Protein AF-A0A976CRV6-F1 (afdb_monomer)

pLDDT: mean 96.44, std 7.01, range [47.97, 98.88]

Foldseek 3Di:
DPPDAFEEEEEEFLQFQVVRVVVQVVSVVVVHHYDYPDDNHNPGDDQLVRLVVRLVCCLVVVGQAYEYEHQQLPSSQVNSVVRPNAAEDEDDDPVRVVCCCVPVVHRYYGYHD

Secondary structure (DSSP, 8-state):
----PPEEEEEE-TTSHHHHHHHHHHHHHTT-EEEE----S-S---HHHHHHHHHHHHHTTSSSEEEEEESSSHHHHHHHTTSTT--EEE--SHHHHHHHHHHH---EEEEE-

Radius of gyration: 12.92 Å; Cα contacts (8 Å, |Δi|>4): 249; chains: 1; bounding box: 29×25×42 Å

Solvent-accessible surface area (backbone atoms only — not comparable to full-atom values): 5747 Å² total; per-residue (Å²): 128,84,81,79,70,53,32,34,29,33,20,15,19,37,58,4,37,70,61,38,54,53,48,54,53,52,43,47,75,72,62,36,48,74,48,75,72,26,49,92,55,72,62,91,60,64,45,56,67,28,22,45,58,35,29,52,38,39,41,72,61,78,23,71,29,28,40,34,20,19,56,68,6,54,67,37,20,64,42,21,47,72,36,74,84,42,35,40,43,65,45,89,48,72,67,49,51,50,49,40,42,74,77,62,63,42,42,25,46,13,32,48,96

Mean predicted aligned error: 2.79 Å

Structure (mmCIF, N/CA/C/O backbone):
data_AF-A0A976CRV6-F1
#
_entry.id   AF-A0A976CRV6-F1
#
loop_
_atom_site.group_PDB
_atom_site.id
_atom_site.type_symbol
_atom_site.label_atom_id
_atom_site.label_alt_id
_atom_site.label_comp_id
_atom_site.label_asym_id
_atom_site.label_entity_id
_atom_site.label_seq_id
_atom_site.pdbx_PDB_ins_code
_atom_site.Cartn_x
_atom_site.Cartn_y
_atom_site.Cartn_z
_atom_site.occupancy
_atom_site.B_iso_or_equiv
_atom_site.auth_seq_id
_atom_site.auth_comp_id
_atom_site.auth_asym_id
_atom_site.auth_atom_id
_atom_site.pdbx_PDB_model_num
ATOM 1 N N . MET A 1 1 ? -9.164 -8.185 27.544 1.00 47.97 1 MET A N 1
ATOM 2 C CA . MET A 1 1 ? -9.657 -8.347 26.161 1.00 47.97 1 MET A CA 1
ATOM 3 C C . MET A 1 1 ? -8.429 -8.630 25.321 1.00 47.97 1 MET A C 1
ATOM 5 O O . MET A 1 1 ? -7.484 -7.868 25.458 1.00 47.97 1 MET A O 1
ATOM 9 N N . SER A 1 2 ? -8.370 -9.742 24.585 1.00 55.91 2 SER A N 1
ATOM 10 C CA . SER A 1 2 ? -7.256 -9.968 23.650 1.00 55.91 2 SER A CA 1
ATOM 11 C C . SER A 1 2 ? -7.270 -8.824 22.642 1.00 55.91 2 SER A C 1
ATOM 13 O O . SER A 1 2 ? -8.321 -8.584 22.047 1.00 55.91 2 SER A O 1
ATOM 15 N N . GLU A 1 3 ? -6.168 -8.092 22.485 1.00 70.06 3 GLU A N 1
ATOM 16 C CA . GLU A 1 3 ? -6.058 -7.147 21.375 1.00 70.06 3 GLU A CA 1
ATOM 17 C C . GLU A 1 3 ? -6.228 -7.932 20.071 1.00 70.06 3 GLU A C 1
ATOM 19 O O . GLU A 1 3 ? -5.670 -9.021 19.908 1.00 70.06 3 GLU A O 1
ATOM 24 N N . LYS A 1 4 ? -7.085 -7.432 19.179 1.00 78.31 4 LYS A N 1
ATOM 25 C CA . LYS A 1 4 ? -7.276 -8.025 17.857 1.00 78.31 4 LYS A CA 1
ATOM 26 C C . LYS A 1 4 ? -6.015 -7.715 17.051 1.00 78.31 4 LYS A C 1
ATOM 28 O O . LYS A 1 4 ? -5.753 -6.549 16.770 1.00 78.31 4 LYS A O 1
ATOM 33 N N . THR A 1 5 ? -5.247 -8.736 16.682 1.00 90.81 5 THR A N 1
ATOM 34 C CA . THR A 1 5 ? -4.134 -8.578 15.739 1.00 90.81 5 THR A CA 1
ATOM 35 C C . THR A 1 5 ? -4.676 -8.059 14.409 1.00 90.81 5 THR A C 1
ATOM 37 O O . THR A 1 5 ? -5.589 -8.658 13.839 1.00 90.81 5 THR A O 1
ATOM 40 N N . LEU A 1 6 ? -4.147 -6.931 13.928 1.00 96.69 6 LEU A N 1
ATOM 41 C CA . LEU A 1 6 ? -4.542 -6.381 12.632 1.00 96.69 6 LEU A CA 1
ATOM 42 C C . LEU A 1 6 ? -3.948 -7.219 11.497 1.00 96.69 6 LEU A C 1
ATOM 44 O O . LEU A 1 6 ? -2.777 -7.609 11.547 1.00 96.69 6 LEU A O 1
ATOM 48 N N . ARG A 1 7 ? -4.762 -7.446 10.466 1.00 98.38 7 ARG A N 1
ATOM 49 C CA . ARG A 1 7 ? -4.403 -8.150 9.234 1.00 98.38 7 ARG A CA 1
ATOM 50 C C . ARG A 1 7 ? -4.091 -7.127 8.154 1.00 98.38 7 ARG A C 1
ATOM 52 O O . ARG A 1 7 ? -4.917 -6.255 7.874 1.00 98.38 7 ARG A O 1
ATOM 59 N N . VAL A 1 8 ? -2.921 -7.236 7.540 1.00 98.75 8 VAL A N 1
ATOM 60 C CA . VAL A 1 8 ? -2.438 -6.293 6.531 1.00 98.75 8 VAL A CA 1
ATOM 61 C C . VAL A 1 8 ? -2.075 -7.037 5.253 1.00 98.75 8 VAL A C 1
ATOM 63 O O . VAL A 1 8 ? -1.244 -7.946 5.260 1.00 98.75 8 VAL A O 1
ATOM 66 N N . ALA A 1 9 ? -2.686 -6.636 4.143 1.00 98.81 9 ALA A N 1
ATOM 67 C CA . ALA A 1 9 ? -2.287 -7.079 2.814 1.00 98.81 9 ALA A CA 1
ATOM 68 C C . ALA A 1 9 ? -1.215 -6.143 2.25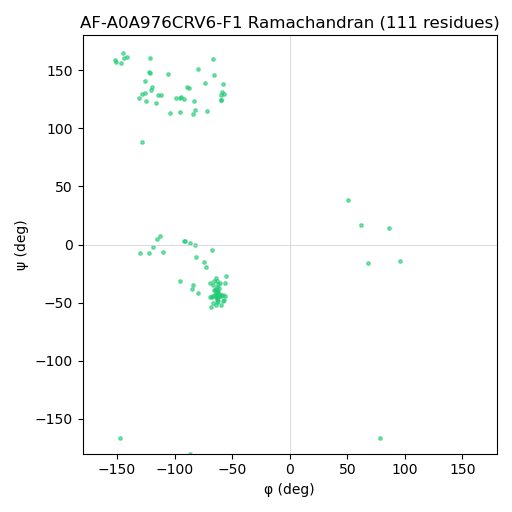1 1.00 98.81 9 ALA A C 1
ATOM 70 O O . ALA A 1 9 ? -1.349 -4.924 2.329 1.00 98.81 9 ALA A O 1
ATOM 71 N N . VAL A 1 10 ? -0.164 -6.695 1.653 1.00 98.81 10 VAL A N 1
ATOM 72 C CA . VAL A 1 10 ? 0.914 -5.914 1.041 1.00 98.81 10 VAL A CA 1
ATOM 73 C C . VAL A 1 10 ? 1.105 -6.352 -0.406 1.00 98.81 10 VAL A C 1
ATOM 75 O O . VAL A 1 10 ? 1.003 -7.539 -0.713 1.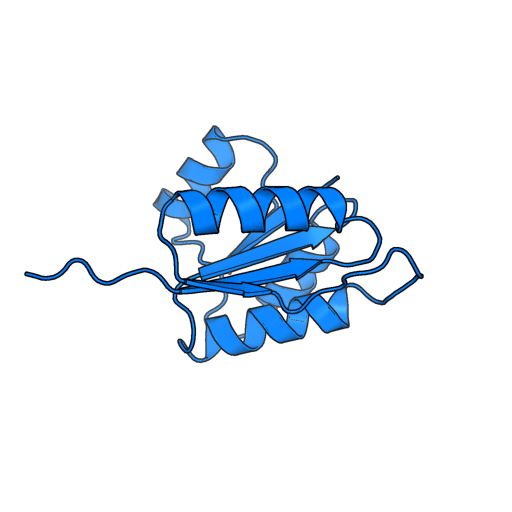00 98.81 10 VAL A O 1
ATOM 78 N N . GLY A 1 11 ? 1.366 -5.405 -1.305 1.00 98.50 11 GLY A N 1
ATOM 79 C CA . GLY A 1 11 ? 1.688 -5.704 -2.696 1.00 98.50 11 GLY A CA 1
ATOM 80 C C . GLY A 1 11 ? 2.568 -4.644 -3.347 1.00 98.50 11 GLY A C 1
ATOM 81 O O . GLY A 1 11 ? 2.631 -3.503 -2.897 1.00 98.50 11 GLY A O 1
ATOM 82 N N . ALA A 1 12 ? 3.251 -5.016 -4.422 1.00 98.38 12 ALA A N 1
ATOM 83 C CA . ALA A 1 12 ? 4.094 -4.130 -5.200 1.00 98.38 12 ALA A CA 1
ATOM 84 C C . ALA A 1 12 ? 4.181 -4.528 -6.671 1.00 98.38 12 ALA A C 1
ATOM 86 O O . ALA A 1 12 ? 3.998 -5.691 -7.025 1.00 98.38 12 ALA A O 1
ATOM 87 N N . ASP A 1 13 ? 4.522 -3.564 -7.522 1.00 97.44 13 ASP A N 1
ATOM 88 C CA . ASP A 1 13 ? 5.130 -3.882 -8.812 1.00 97.44 13 ASP A CA 1
ATOM 89 C C . ASP A 1 13 ? 6.654 -4.017 -8.679 1.00 97.44 13 ASP A C 1
ATOM 91 O O . ASP A 1 13 ? 7.231 -3.857 -7.601 1.00 97.44 13 ASP A O 1
ATOM 95 N N . HIS A 1 14 ? 7.310 -4.306 -9.798 1.00 96.88 14 HIS A N 1
ATOM 96 C CA . HIS A 1 14 ? 8.762 -4.445 -9.890 1.00 96.88 14 HIS A CA 1
ATOM 97 C C . HIS A 1 14 ? 9.545 -3.219 -9.396 1.00 96.88 14 HIS A C 1
ATOM 99 O O . HIS A 1 14 ? 10.670 -3.367 -8.924 1.00 96.88 14 HIS A O 1
ATOM 105 N N . GLY A 1 15 ? 8.957 -2.021 -9.471 1.00 96.25 15 GLY A N 1
ATOM 106 C CA . GLY A 1 15 ? 9.568 -0.786 -8.992 1.00 96.25 15 GLY A CA 1
ATOM 107 C C . GLY A 1 15 ? 9.434 -0.569 -7.485 1.00 96.25 15 GLY A C 1
ATOM 108 O O . GLY A 1 15 ? 10.074 0.335 -6.969 1.00 96.25 15 GLY A O 1
ATOM 109 N N . GLY A 1 16 ? 8.614 -1.357 -6.779 1.00 97.12 16 GLY A N 1
ATOM 110 C CA . GLY A 1 16 ? 8.338 -1.195 -5.347 1.00 97.12 16 GLY A CA 1
ATOM 111 C C . GLY A 1 16 ? 8.800 -2.347 -4.449 1.00 97.12 16 GLY A C 1
ATOM 112 O O . GLY A 1 16 ? 8.483 -2.325 -3.260 1.00 97.12 16 GLY A O 1
ATOM 113 N N . VAL A 1 17 ? 9.502 -3.353 -4.988 1.00 97.69 17 VAL A N 1
ATOM 114 C CA . VAL A 1 17 ? 9.862 -4.594 -4.267 1.00 97.69 17 VAL A CA 1
ATOM 115 C C . VAL A 1 17 ? 10.646 -4.314 -2.986 1.00 97.69 17 VAL A C 1
ATOM 117 O O . VAL A 1 17 ? 10.269 -4.811 -1.928 1.00 97.69 17 VAL A O 1
ATOM 120 N N . GLU A 1 18 ? 11.675 -3.467 -3.050 1.00 97.25 18 GLU A N 1
ATOM 121 C CA . GLU A 1 18 ? 12.541 -3.180 -1.897 1.00 97.25 18 GLU A CA 1
ATOM 122 C C . GLU A 1 18 ? 11.775 -2.506 -0.749 1.00 97.25 18 GLU A C 1
ATOM 124 O O . GLU A 1 18 ? 11.864 -2.936 0.403 1.00 97.25 18 GLU A O 1
ATOM 129 N N . ILE A 1 19 ? 10.950 -1.495 -1.057 1.00 97.44 19 ILE A N 1
ATOM 130 C CA . ILE A 1 19 ? 10.084 -0.852 -0.057 1.00 97.44 19 ILE A CA 1
ATOM 131 C C . ILE A 1 19 ? 9.095 -1.859 0.516 1.00 97.44 19 ILE A C 1
ATOM 133 O O . ILE A 1 19 ? 8.884 -1.901 1.726 1.00 97.44 19 ILE A O 1
ATOM 137 N N . LYS A 1 20 ? 8.472 -2.670 -0.339 1.00 98.12 20 LYS A N 1
ATOM 138 C CA . LYS A 1 20 ? 7.496 -3.677 0.076 1.00 98.12 20 LYS A CA 1
ATOM 139 C C . LYS A 1 20 ? 8.114 -4.682 1.050 1.00 98.12 20 LYS A C 1
ATOM 141 O O . LYS A 1 20 ? 7.515 -4.951 2.087 1.00 98.12 20 LYS A O 1
ATOM 146 N N . ASP A 1 21 ? 9.318 -5.177 0.780 1.00 98.25 21 ASP A N 1
ATOM 147 C CA . ASP A 1 21 ? 10.016 -6.110 1.672 1.00 98.25 21 ASP A CA 1
ATOM 148 C C . ASP A 1 21 ? 10.396 -5.454 3.015 1.00 98.25 21 ASP A C 1
ATOM 150 O O . ASP A 1 21 ? 10.232 -6.066 4.080 1.00 98.25 21 ASP A O 1
ATOM 154 N N . ALA A 1 22 ? 10.820 -4.183 2.996 1.00 98.31 22 ALA A N 1
ATOM 155 C CA . ALA A 1 22 ? 11.067 -3.406 4.212 1.00 98.31 22 ALA A CA 1
ATOM 156 C C . ALA A 1 22 ? 9.783 -3.217 5.045 1.00 98.31 22 ALA A C 1
ATOM 158 O O . ALA A 1 22 ? 9.790 -3.433 6.260 1.00 98.31 22 ALA A O 1
ATOM 159 N N . VAL A 1 23 ? 8.661 -2.894 4.394 1.00 98.12 23 VAL A N 1
ATOM 160 C CA . VAL A 1 23 ? 7.335 -2.768 5.022 1.00 98.12 23 VAL A CA 1
ATOM 161 C C . VAL A 1 23 ? 6.881 -4.095 5.629 1.00 98.12 23 VAL A C 1
ATOM 163 O O . VAL A 1 23 ? 6.476 -4.124 6.790 1.00 98.12 23 VAL A O 1
ATOM 166 N N . VAL A 1 24 ? 6.972 -5.203 4.887 1.00 98.56 24 VAL A N 1
ATOM 167 C CA . VAL A 1 24 ? 6.597 -6.540 5.380 1.00 98.56 24 VAL A CA 1
ATOM 168 C C . VAL A 1 24 ? 7.408 -6.898 6.625 1.00 98.56 24 VAL A C 1
ATOM 170 O O . VAL A 1 24 ? 6.846 -7.390 7.605 1.00 98.56 24 VAL A O 1
ATOM 173 N N . THR A 1 25 ? 8.712 -6.619 6.612 1.00 98.56 25 THR A N 1
ATOM 174 C CA . THR A 1 25 ? 9.602 -6.868 7.754 1.00 98.56 25 THR A CA 1
ATOM 175 C C . THR A 1 25 ? 9.200 -6.037 8.971 1.00 98.56 25 THR A C 1
ATOM 177 O O . THR A 1 25 ? 9.076 -6.582 10.072 1.00 98.56 25 THR A O 1
ATOM 180 N N . ALA A 1 26 ? 8.944 -4.740 8.783 1.00 98.25 26 ALA A N 1
ATOM 181 C CA . ALA A 1 26 ? 8.531 -3.840 9.856 1.00 98.25 26 ALA A CA 1
ATOM 182 C C . ALA A 1 26 ? 7.179 -4.252 10.463 1.00 98.25 26 ALA A C 1
ATOM 184 O O . ALA A 1 26 ? 7.058 -4.355 11.684 1.00 98.25 26 ALA A O 1
ATOM 185 N N . LEU A 1 27 ? 6.183 -4.560 9.626 1.00 97.88 27 LEU A N 1
ATOM 186 C CA . LEU A 1 27 ? 4.847 -4.956 10.076 1.00 97.88 27 LEU A CA 1
ATOM 187 C C . LEU A 1 27 ? 4.863 -6.280 10.849 1.00 97.88 27 LEU A C 1
ATOM 189 O O . LEU A 1 27 ? 4.263 -6.376 11.919 1.00 97.88 27 LEU A O 1
ATOM 193 N N . LYS A 1 28 ? 5.590 -7.288 10.352 1.00 97.75 28 LYS A N 1
ATOM 194 C CA . LYS A 1 28 ? 5.745 -8.568 11.060 1.00 97.75 28 LYS A CA 1
ATOM 195 C C . LYS A 1 28 ? 6.463 -8.390 12.397 1.00 97.75 28 LYS A C 1
ATOM 197 O O . LYS A 1 28 ? 6.046 -8.970 13.393 1.00 97.75 28 LYS A O 1
ATOM 202 N N . SER A 1 29 ? 7.503 -7.555 12.436 1.00 97.50 29 SER A N 1
ATOM 203 C CA . SER A 1 29 ? 8.236 -7.247 13.676 1.00 97.50 29 SER A CA 1
ATOM 204 C C . SER A 1 29 ? 7.367 -6.520 14.707 1.00 97.50 29 SER A C 1
ATOM 206 O O . SER A 1 29 ? 7.578 -6.680 15.905 1.00 97.50 29 SER A O 1
ATOM 208 N N . ALA A 1 30 ? 6.368 -5.761 14.251 1.00 96.31 30 ALA A N 1
ATOM 209 C CA . ALA A 1 30 ? 5.372 -5.104 15.094 1.00 96.31 30 ALA A CA 1
ATOM 210 C C . ALA A 1 30 ? 4.212 -6.028 15.529 1.00 96.31 30 ALA A C 1
ATOM 212 O O . ALA A 1 30 ? 3.328 -5.584 16.258 1.00 96.31 30 ALA A O 1
ATOM 213 N N . GLY A 1 31 ? 4.206 -7.302 15.116 1.00 96.56 31 GLY A N 1
ATOM 214 C CA . GLY A 1 31 ? 3.211 -8.293 15.537 1.00 96.56 31 GLY A CA 1
ATOM 215 C C . GLY A 1 31 ? 1.927 -8.330 14.703 1.00 96.56 31 GLY A C 1
ATOM 216 O O . GLY A 1 31 ? 0.956 -8.947 15.136 1.00 96.56 31 GLY A O 1
ATOM 217 N N . TYR A 1 32 ? 1.903 -7.699 13.525 1.00 97.56 32 TYR A N 1
ATOM 218 C CA . TYR A 1 32 ? 0.761 -7.765 12.608 1.00 97.56 32 TYR A CA 1
ATOM 219 C C . TYR A 1 32 ? 0.745 -9.061 11.789 1.00 97.56 32 TYR A C 1
ATOM 221 O O . TYR A 1 32 ? 1.791 -9.623 11.455 1.00 97.56 32 TYR A O 1
ATOM 229 N N . GLU A 1 33 ? -0.451 -9.506 11.404 1.00 98.06 33 GLU A N 1
ATOM 230 C CA . GLU A 1 33 ? -0.618 -10.605 10.455 1.00 98.06 33 GLU A CA 1
ATOM 231 C C . GLU A 1 33 ? -0.481 -10.054 9.033 1.00 98.06 33 GLU A C 1
ATOM 233 O O . GLU A 1 33 ? -1.278 -9.223 8.604 1.00 98.06 33 GLU A O 1
ATOM 238 N N . VAL A 1 34 ? 0.545 -10.485 8.297 1.00 98.50 34 VAL A N 1
ATOM 239 C CA . VAL A 1 34 ? 0.883 -9.904 6.989 1.00 98.50 34 VAL A CA 1
ATOM 240 C C . VAL A 1 34 ? 0.730 -10.929 5.876 1.00 98.50 34 VAL A C 1
ATOM 242 O O . VAL A 1 34 ? 1.426 -11.947 5.871 1.00 98.50 34 VAL A O 1
ATOM 245 N N . THR A 1 35 ? -0.113 -10.610 4.893 1.00 98.56 35 THR A N 1
ATOM 246 C CA . THR A 1 35 ? -0.226 -11.348 3.628 1.00 98.56 35 THR A CA 1
ATOM 247 C C . THR A 1 35 ? 0.463 -10.561 2.516 1.00 98.56 35 THR A C 1
ATOM 249 O O . THR A 1 35 ? 0.011 -9.479 2.151 1.00 98.56 35 THR A O 1
ATOM 252 N N . ASP A 1 36 ? 1.557 -11.095 1.975 1.00 98.44 36 ASP A N 1
ATOM 253 C CA . ASP A 1 36 ? 2.299 -10.494 0.859 1.00 98.44 36 ASP A CA 1
ATOM 254 C C . ASP A 1 36 ? 1.837 -11.111 -0.472 1.00 98.44 36 ASP A C 1
ATOM 256 O O . ASP A 1 36 ? 2.044 -12.298 -0.718 1.00 98.44 36 ASP A O 1
ATOM 260 N N . PHE A 1 37 ? 1.199 -10.307 -1.325 1.00 98.12 37 PHE A N 1
ATOM 261 C CA . PHE A 1 37 ? 0.716 -10.707 -2.652 1.00 98.12 37 PHE A CA 1
ATOM 262 C C . PHE A 1 37 ? 1.775 -10.580 -3.757 1.00 98.12 37 PHE A C 1
ATOM 264 O O . PHE A 1 37 ? 1.481 -10.864 -4.927 1.00 98.12 37 PHE A O 1
ATOM 271 N N . GLY A 1 38 ? 2.988 -10.161 -3.398 1.00 94.12 38 GLY A N 1
ATOM 272 C CA . GLY A 1 38 ? 4.091 -9.894 -4.303 1.00 94.12 38 GLY A CA 1
ATOM 273 C C . GLY A 1 38 ? 3.949 -8.545 -5.019 1.00 94.12 38 GLY A C 1
ATOM 274 O O . GLY A 1 38 ? 3.110 -7.733 -4.655 1.00 94.12 38 GLY A O 1
ATOM 275 N N . THR A 1 39 ? 4.719 -8.273 -6.069 1.00 95.44 39 THR A N 1
ATOM 276 C CA . THR A 1 39 ? 5.696 -9.189 -6.670 1.00 95.44 39 THR A CA 1
ATOM 277 C C . THR A 1 39 ? 6.870 -9.488 -5.727 1.00 95.44 39 THR A C 1
ATOM 279 O O . THR A 1 39 ? 7.109 -8.784 -4.743 1.00 95.44 39 THR A O 1
ATOM 282 N N . HIS A 1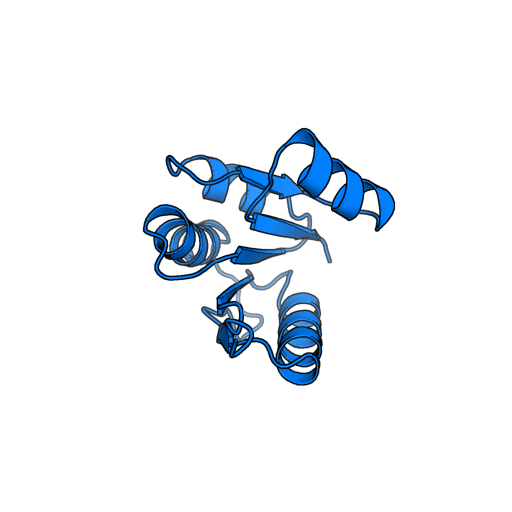 40 ? 7.567 -10.588 -5.995 1.00 93.38 40 HIS A N 1
ATOM 283 C CA . HIS A 1 40 ? 8.760 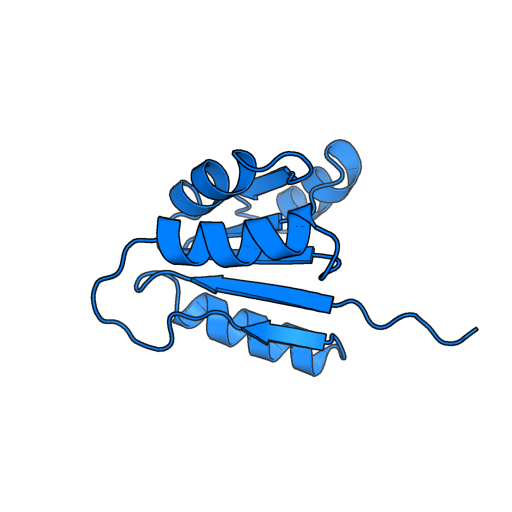-11.020 -5.252 1.00 93.38 40 HIS A CA 1
ATOM 284 C C . HIS A 1 40 ? 10.025 -10.939 -6.108 1.00 93.38 40 HIS A C 1
ATOM 286 O O . HIS A 1 40 ? 11.070 -11.450 -5.720 1.00 93.38 40 HIS A O 1
ATOM 292 N N . ALA A 1 41 ? 9.906 -10.367 -7.302 1.00 89.12 41 ALA A N 1
ATOM 293 C CA . ALA A 1 41 ? 10.955 -10.379 -8.295 1.00 89.12 41 ALA A CA 1
ATOM 294 C C . ALA A 1 41 ? 10.925 -9.078 -9.113 1.00 89.12 41 ALA A C 1
ATOM 296 O O . ALA A 1 41 ? 9.908 -8.379 -9.151 1.00 89.12 41 ALA A O 1
ATOM 297 N N . HIS A 1 42 ? 12.066 -8.723 -9.702 1.00 90.19 42 HIS A N 1
ATOM 298 C CA . HIS A 1 42 ? 12.289 -7.420 -10.339 1.00 90.19 42 HIS A CA 1
ATOM 299 C C . HIS A 1 42 ? 11.949 -7.405 -11.836 1.00 90.19 42 HIS A C 1
ATOM 301 O O . HIS A 1 42 ? 12.152 -6.394 -12.510 1.00 90.19 42 HIS A O 1
ATOM 307 N N . GLU A 1 43 ? 11.444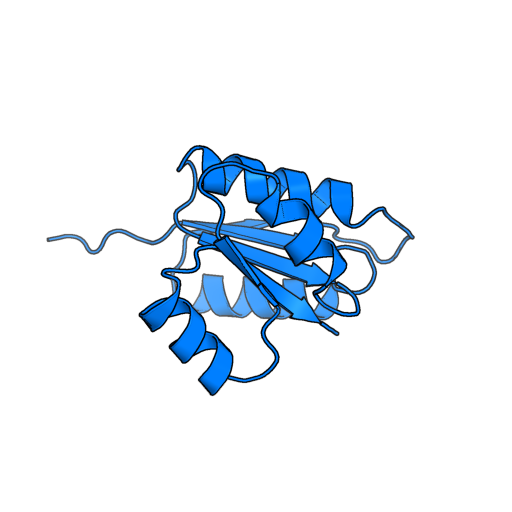 -8.509 -12.384 1.00 93.94 43 GLU A N 1
ATOM 308 C CA . GLU A 1 43 ? 10.971 -8.553 -13.759 1.00 93.94 43 GLU A CA 1
ATOM 309 C C . GLU A 1 43 ? 9.754 -7.650 -13.935 1.00 93.94 43 GLU A C 1
ATOM 311 O O . GLU A 1 43 ? 8.912 -7.511 -13.049 1.00 93.94 43 GLU A O 1
ATOM 316 N N . SER A 1 44 ? 9.649 -7.044 -15.117 1.00 96.19 44 SER A N 1
ATOM 317 C CA . SER A 1 44 ? 8.554 -6.135 -15.430 1.00 96.19 44 SER A CA 1
ATOM 318 C C . SER A 1 44 ? 7.192 -6.813 -15.255 1.00 96.19 44 SER A C 1
ATOM 320 O O . SER A 1 44 ? 6.934 -7.892 -15.790 1.00 96.19 44 SER A O 1
ATOM 322 N N . VAL A 1 45 ? 6.314 -6.139 -14.516 1.00 96.50 45 VAL A N 1
ATOM 323 C CA . VAL A 1 45 ? 4.936 -6.554 -14.226 1.00 96.50 45 VAL A CA 1
ATOM 324 C C . VAL A 1 45 ? 4.008 -5.343 -14.238 1.00 96.50 45 VAL A C 1
ATOM 326 O O . VAL A 1 45 ? 4.457 -4.208 -14.060 1.00 96.50 45 VAL A O 1
ATOM 329 N N . ASN A 1 46 ? 2.702 -5.579 -14.379 1.00 96.56 46 ASN A N 1
ATOM 330 C CA . ASN A 1 46 ? 1.699 -4.523 -14.286 1.00 96.56 46 ASN A CA 1
ATOM 331 C C . ASN A 1 46 ? 1.328 -4.243 -12.825 1.00 96.56 46 ASN A C 1
ATOM 333 O O . ASN A 1 46 ? 0.820 -5.117 -12.124 1.00 96.56 46 ASN A O 1
ATOM 337 N N . TYR A 1 47 ? 1.485 -2.992 -12.385 1.00 96.75 47 TYR A N 1
ATOM 338 C CA . TYR A 1 47 ? 1.088 -2.564 -11.037 1.00 96.75 47 TYR A CA 1
ATOM 339 C C . TYR A 1 47 ? -0.383 -2.846 -10.723 1.00 96.75 47 TYR A C 1
ATOM 341 O O . TYR A 1 47 ? -0.720 -3.163 -9.583 1.00 96.75 47 TYR A O 1
ATOM 349 N N . ALA A 1 48 ? -1.255 -2.768 -11.733 1.00 97.88 48 ALA A N 1
ATOM 350 C CA . ALA A 1 48 ? -2.683 -2.976 -11.557 1.00 97.88 48 ALA A CA 1
ATOM 351 C C . ALA A 1 48 ? -2.999 -4.394 -11.058 1.00 97.88 48 ALA A C 1
ATOM 353 O O . ALA A 1 48 ? -3.901 -4.555 -10.242 1.00 97.88 48 ALA A O 1
ATOM 354 N N . ASP A 1 49 ? -2.231 -5.407 -11.470 1.00 97.94 49 ASP A N 1
ATOM 355 C CA . ASP A 1 49 ? -2.465 -6.798 -11.066 1.00 97.94 49 ASP A CA 1
ATOM 356 C C . ASP A 1 49 ? -2.283 -6.980 -9.552 1.00 97.94 49 ASP A C 1
ATOM 358 O O . ASP A 1 49 ? -3.057 -7.687 -8.906 1.00 97.94 49 ASP A O 1
ATOM 362 N N . TYR A 1 50 ? -1.298 -6.299 -8.966 1.00 98.31 50 TYR A N 1
ATOM 363 C CA . TYR A 1 50 ? -1.014 -6.350 -7.529 1.00 98.31 50 TYR A CA 1
ATOM 364 C C . TYR A 1 50 ? -1.877 -5.370 -6.733 1.00 98.31 50 TYR A C 1
ATOM 366 O O . TYR A 1 50 ? -2.389 -5.729 -5.671 1.00 98.31 50 TYR A O 1
ATOM 374 N N . GLY A 1 51 ? -2.128 -4.178 -7.284 1.00 98.50 51 GLY A N 1
ATOM 375 C CA . GLY A 1 51 ? -3.081 -3.219 -6.729 1.00 98.50 51 GLY A CA 1
ATOM 376 C C . GLY A 1 51 ? -4.479 -3.819 -6.570 1.00 98.50 51 GLY A C 1
ATOM 377 O O . GLY A 1 51 ? -5.088 -3.679 -5.512 1.00 98.50 51 GLY A O 1
ATOM 378 N N . ASN A 1 52 ? -4.958 -4.556 -7.578 1.00 98.69 52 ASN A N 1
ATOM 379 C CA . ASN A 1 52 ? -6.257 -5.230 -7.549 1.00 98.69 52 ASN A CA 1
ATOM 380 C C . ASN A 1 52 ? -6.321 -6.324 -6.474 1.00 98.69 52 ASN A C 1
ATOM 382 O O . ASN A 1 52 ? -7.313 -6.398 -5.755 1.00 98.69 52 ASN A O 1
ATOM 386 N N . LYS A 1 53 ? -5.277 -7.153 -6.326 1.00 98.56 53 LYS A N 1
ATOM 387 C CA . LYS A 1 53 ? -5.243 -8.219 -5.304 1.00 98.56 53 LYS A CA 1
ATOM 388 C C . LYS A 1 53 ? -5.422 -7.661 -3.894 1.00 98.56 53 LYS A C 1
ATOM 390 O O . LYS A 1 53 ? -6.263 -8.159 -3.154 1.00 98.56 53 LYS A O 1
ATOM 395 N N . VAL A 1 54 ? -4.675 -6.609 -3.550 1.00 98.81 54 VAL A N 1
ATOM 396 C CA . VAL A 1 54 ? -4.781 -5.949 -2.238 1.00 98.81 54 VAL A CA 1
ATOM 397 C C . VAL A 1 54 ? -6.127 -5.242 -2.088 1.00 98.81 54 VAL A C 1
ATOM 399 O O . VAL A 1 54 ? -6.777 -5.375 -1.057 1.00 98.81 54 VAL A O 1
ATOM 402 N N . ALA A 1 55 ? -6.581 -4.519 -3.115 1.00 98.75 55 ALA A N 1
ATOM 403 C CA . ALA A 1 55 ? -7.835 -3.775 -3.047 1.00 98.75 55 ALA A CA 1
ATOM 404 C C . ALA A 1 55 ? -9.058 -4.683 -2.855 1.00 98.75 55 ALA A C 1
ATOM 406 O O . ALA A 1 55 ? -9.960 -4.313 -2.109 1.00 98.75 55 ALA A O 1
ATOM 407 N N . VAL A 1 56 ? -9.077 -5.871 -3.471 1.00 98.62 56 VAL A N 1
ATOM 408 C CA . VAL A 1 56 ? -10.153 -6.861 -3.293 1.00 98.62 56 VAL A CA 1
ATOM 409 C C . VAL A 1 56 ? -10.276 -7.278 -1.829 1.00 98.62 56 VAL A C 1
ATOM 411 O O . VAL A 1 56 ? -11.360 -7.151 -1.269 1.00 98.62 56 VAL A O 1
ATOM 414 N N . VAL A 1 57 ? -9.171 -7.696 -1.200 1.00 98.62 57 VAL A N 1
ATOM 415 C CA . VAL A 1 57 ? -9.201 -8.213 0.182 1.00 98.62 57 VAL A CA 1
ATOM 416 C C . VAL A 1 57 ? -9.418 -7.130 1.245 1.00 98.62 57 VAL A C 1
ATOM 418 O O . VAL A 1 57 ? -9.790 -7.421 2.379 1.00 98.62 57 VAL A O 1
ATOM 421 N N . VAL A 1 58 ? -9.155 -5.866 0.903 1.00 98.75 58 VAL A N 1
ATOM 422 C CA . VAL A 1 58 ? -9.518 -4.722 1.753 1.00 98.75 58 VAL A CA 1
ATOM 423 C C . VAL A 1 58 ? -10.999 -4.384 1.577 1.00 98.75 58 VAL A C 1
ATOM 425 O O . VAL A 1 58 ? -11.688 -4.115 2.556 1.00 98.75 58 VAL A O 1
ATOM 428 N N . ALA A 1 59 ? -11.507 -4.403 0.342 1.00 98.56 59 ALA A N 1
ATOM 429 C CA . ALA A 1 59 ? -12.906 -4.098 0.043 1.00 98.56 59 ALA A CA 1
ATOM 430 C C . ALA A 1 59 ? -13.886 -5.131 0.620 1.00 98.56 59 ALA A C 1
ATOM 432 O O . ALA A 1 59 ? -15.015 -4.773 0.949 1.00 98.56 59 ALA A O 1
ATOM 433 N N . ASP A 1 60 ? -13.472 -6.396 0.713 1.00 97.69 60 ASP A N 1
ATOM 434 C CA . ASP A 1 60 ? -14.270 -7.489 1.277 1.00 97.69 60 ASP A CA 1
ATOM 435 C C . ASP A 1 60 ? -14.062 -7.697 2.793 1.00 97.69 60 ASP A C 1
ATOM 437 O O . ASP A 1 60 ? -14.656 -8.606 3.370 1.00 97.69 60 ASP A O 1
ATOM 441 N N . GLU A 1 61 ? -13.245 -6.850 3.434 1.00 97.56 61 GLU A N 1
ATOM 442 C CA . GLU A 1 61 ? -12.922 -6.884 4.870 1.00 97.56 61 GLU A CA 1
ATOM 443 C C . GLU A 1 61 ? -12.208 -8.180 5.341 1.00 97.56 61 GLU A C 1
ATOM 445 O O . GLU A 1 61 ? -12.094 -8.459 6.548 1.00 97.56 61 GLU A O 1
ATOM 450 N N . THR A 1 62 ? -11.649 -8.962 4.403 1.00 98.06 62 THR A N 1
ATOM 451 C CA . THR A 1 62 ? -10.774 -10.114 4.691 1.00 98.06 62 THR A CA 1
ATOM 452 C C . THR A 1 62 ? -9.497 -9.678 5.402 1.00 98.06 62 THR A C 1
ATOM 454 O O . THR A 1 62 ? -8.982 -10.411 6.248 1.00 98.06 62 THR A O 1
ATOM 457 N N . VAL A 1 63 ? -9.007 -8.471 5.115 1.00 98.44 63 VAL A N 1
ATOM 458 C CA . VAL A 1 63 ? -7.951 -7.803 5.884 1.00 98.44 63 VAL A CA 1
ATOM 459 C C . VAL A 1 63 ? -8.437 -6.458 6.415 1.00 98.44 63 VAL A C 1
ATOM 461 O O . VAL A 1 63 ? -9.419 -5.904 5.929 1.00 98.44 63 VAL A O 1
ATOM 464 N N . ASP A 1 64 ? -7.758 -5.932 7.433 1.00 98.31 64 ASP A N 1
ATOM 465 C CA . ASP A 1 64 ? -8.116 -4.645 8.031 1.00 98.31 64 ASP A CA 1
ATOM 466 C C . ASP A 1 64 ? -7.497 -3.473 7.236 1.00 98.31 64 ASP A C 1
ATOM 468 O O . ASP A 1 64 ? -8.128 -2.426 7.094 1.00 98.31 64 ASP A O 1
ATOM 472 N N . PHE A 1 65 ? -6.290 -3.653 6.674 1.00 98.69 65 PHE A N 1
ATOM 473 C CA . PHE A 1 65 ? -5.565 -2.611 5.931 1.00 98.69 65 PHE A CA 1
ATOM 474 C C . PHE A 1 65 ? -4.767 -3.150 4.734 1.00 98.69 65 PHE A C 1
ATOM 476 O O . PHE A 1 65 ? -4.419 -4.330 4.676 1.00 98.69 65 PHE A O 1
ATOM 483 N N . GLY A 1 66 ? -4.429 -2.258 3.797 1.00 98.81 66 GLY A N 1
ATOM 484 C CA . GLY A 1 66 ? -3.540 -2.537 2.667 1.00 98.81 66 GLY A CA 1
ATOM 485 C C . GLY A 1 66 ? -2.317 -1.616 2.605 1.00 98.81 66 GLY A C 1
ATOM 486 O O . GLY A 1 66 ? -2.403 -0.438 2.949 1.00 98.81 66 GLY A O 1
ATOM 487 N N . VAL A 1 67 ? -1.191 -2.124 2.102 1.00 98.81 67 VAL A N 1
ATOM 488 C CA . VAL A 1 67 ? -0.028 -1.317 1.698 1.00 98.81 67 VAL A CA 1
ATOM 489 C C . VAL A 1 67 ? 0.385 -1.683 0.274 1.00 98.81 67 VAL A C 1
ATOM 491 O O . VAL A 1 67 ? 0.548 -2.855 -0.054 1.00 98.81 67 VAL A O 1
ATOM 494 N N . LEU A 1 68 ? 0.544 -0.683 -0.588 1.00 98.81 68 LEU A N 1
ATOM 495 C CA . LEU A 1 68 ? 0.905 -0.858 -1.99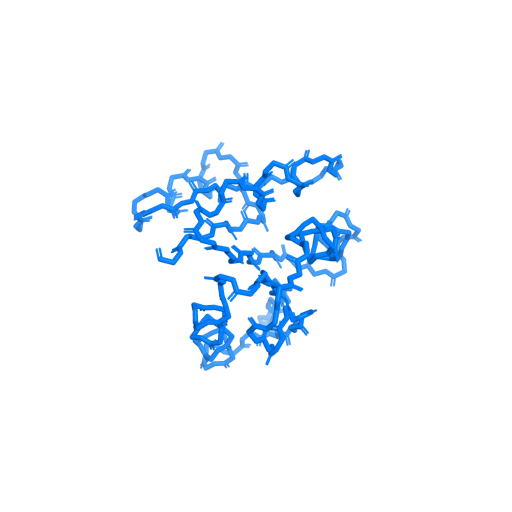0 1.00 98.81 68 LEU A CA 1
ATOM 496 C C . LEU A 1 68 ? 2.140 -0.038 -2.352 1.00 98.81 68 LEU A C 1
ATOM 498 O O . LEU A 1 68 ? 2.177 1.166 -2.117 1.00 98.81 68 LEU A O 1
ATOM 502 N N . CYS A 1 69 ? 3.122 -0.666 -2.988 1.00 98.50 69 CYS A N 1
ATOM 503 C CA . CYS A 1 69 ? 4.385 -0.021 -3.341 1.00 98.50 69 CYS A CA 1
ATOM 504 C C . CYS A 1 69 ? 4.613 -0.055 -4.856 1.00 98.50 69 CYS A C 1
ATOM 506 O O . CYS A 1 69 ? 4.476 -1.093 -5.497 1.00 98.50 69 CYS A O 1
ATOM 508 N N . CYS A 1 70 ? 4.989 1.067 -5.455 1.00 97.25 70 CYS A N 1
ATOM 509 C CA . CYS A 1 70 ? 5.525 1.089 -6.818 1.00 97.25 70 CYS A CA 1
ATOM 510 C C . CYS A 1 70 ? 6.559 2.202 -6.953 1.00 97.25 70 CYS A C 1
ATOM 512 O O . 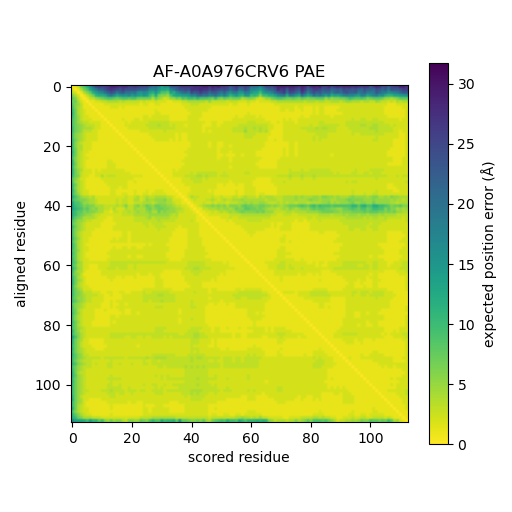CYS A 1 70 ? 6.964 2.781 -5.953 1.00 97.25 70 CYS A O 1
ATOM 514 N N . THR A 1 71 ? 6.958 2.571 -8.169 1.00 96.94 71 THR A N 1
ATOM 515 C CA . THR A 1 71 ? 7.897 3.688 -8.363 1.00 96.94 71 THR A CA 1
ATOM 516 C C . THR A 1 71 ? 7.371 5.026 -7.825 1.00 96.94 71 THR A C 1
ATOM 518 O O . THR A 1 71 ? 8.149 5.843 -7.365 1.00 96.94 71 THR A O 1
ATOM 521 N N . SER A 1 72 ? 6.059 5.294 -7.864 1.00 97.69 72 SER A N 1
ATOM 522 C CA . SER A 1 72 ? 5.507 6.612 -7.473 1.00 97.69 72 SER A CA 1
ATOM 523 C C . SER A 1 72 ? 4.338 6.578 -6.486 1.00 97.69 72 SER A C 1
ATOM 525 O O . SER A 1 72 ? 3.835 7.637 -6.103 1.00 97.69 72 SER A O 1
ATOM 527 N N . GLY A 1 73 ? 3.813 5.392 -6.173 1.00 97.69 73 GLY A N 1
ATOM 528 C CA . GLY A 1 73 ? 2.554 5.187 -5.446 1.00 97.69 73 GLY A CA 1
ATOM 529 C C . GLY A 1 73 ? 1.277 5.598 -6.206 1.00 97.69 73 GLY A C 1
ATOM 530 O O . GLY A 1 73 ? 0.181 5.169 -5.847 1.00 97.69 73 GLY A O 1
ATOM 531 N N . VAL A 1 74 ? 1.375 6.385 -7.288 1.00 98.56 74 VAL A N 1
ATOM 532 C CA . VAL A 1 74 ? 0.212 6.973 -7.984 1.00 98.56 74 VAL A CA 1
ATOM 533 C C . VAL A 1 74 ? -0.648 5.906 -8.661 1.00 98.56 74 VAL A C 1
ATOM 535 O O . VAL A 1 74 ? -1.860 5.871 -8.460 1.00 98.56 74 VAL A O 1
ATOM 538 N N . GLY A 1 75 ? -0.033 5.019 -9.450 1.00 98.25 75 GLY A N 1
ATOM 539 C CA . GLY A 1 75 ? -0.759 3.962 -10.167 1.00 98.25 75 GLY A CA 1
ATOM 540 C C . GLY A 1 75 ? -1.477 2.998 -9.218 1.00 98.25 75 GLY A C 1
ATOM 541 O O . GLY A 1 75 ? -2.617 2.600 -9.470 1.00 98.25 75 GLY A O 1
ATOM 542 N N . MET A 1 76 ? -0.846 2.696 -8.083 1.00 98.56 76 MET A N 1
ATOM 543 C CA . MET A 1 76 ? -1.434 1.872 -7.029 1.00 98.56 76 MET A CA 1
ATOM 544 C C . MET A 1 76 ? -2.679 2.529 -6.432 1.00 98.56 76 MET A C 1
ATOM 546 O O . MET A 1 76 ? -3.739 1.904 -6.406 1.00 98.56 76 MET A O 1
ATOM 550 N N . ALA A 1 77 ? -2.595 3.810 -6.060 1.00 98.75 77 ALA A N 1
ATOM 551 C CA . ALA A 1 77 ? -3.735 4.549 -5.519 1.00 98.75 77 ALA A CA 1
ATOM 552 C C . ALA A 1 77 ? -4.888 4.668 -6.531 1.00 98.75 77 ALA A C 1
ATOM 554 O O . ALA A 1 77 ? -6.050 4.478 -6.169 1.00 98.75 77 ALA A O 1
ATOM 555 N N . ILE A 1 78 ? -4.586 4.936 -7.810 1.00 98.75 78 ILE A N 1
ATOM 556 C CA . ILE A 1 78 ? -5.594 4.992 -8.885 1.00 98.75 78 ILE A CA 1
ATOM 557 C C . ILE A 1 78 ? -6.288 3.637 -9.065 1.00 98.75 78 ILE A C 1
ATOM 559 O O . ILE A 1 78 ? -7.496 3.596 -9.291 1.00 98.75 78 ILE A O 1
ATOM 563 N N . THR A 1 79 ? -5.540 2.535 -8.984 1.00 98.69 79 THR A N 1
ATOM 564 C CA . THR A 1 79 ? -6.086 1.176 -9.123 1.00 98.69 79 THR A CA 1
ATOM 565 C C . THR A 1 79 ? -6.981 0.825 -7.944 1.00 98.69 79 THR A C 1
ATOM 567 O O . THR A 1 79 ? -8.141 0.465 -8.134 1.00 98.69 79 THR A O 1
ATOM 570 N N . ALA A 1 80 ? -6.460 0.971 -6.725 1.00 98.75 80 ALA A N 1
ATOM 571 C CA . ALA A 1 80 ? -7.132 0.530 -5.513 1.00 98.75 80 ALA A CA 1
ATOM 572 C C . ALA A 1 80 ? -8.439 1.298 -5.254 1.00 98.75 80 ALA A C 1
ATOM 574 O O . ALA A 1 80 ? -9.450 0.689 -4.914 1.00 98.75 80 ALA A O 1
ATOM 575 N N . ASN A 1 81 ? -8.472 2.609 -5.521 1.00 98.81 81 ASN A N 1
ATOM 576 C CA . ASN A 1 81 ? -9.673 3.436 -5.336 1.00 98.81 81 ASN A CA 1
ATOM 577 C C . ASN A 1 81 ? -10.836 3.111 -6.297 1.00 98.81 81 ASN A C 1
ATOM 579 O O . ASN A 1 81 ? -11.916 3.682 -6.159 1.00 98.81 81 ASN A O 1
ATOM 583 N N . ARG A 1 82 ? -10.665 2.200 -7.267 1.00 98.56 82 ARG A N 1
ATOM 584 C CA . ARG A 1 82 ? -11.782 1.713 -8.103 1.00 98.56 82 ARG A CA 1
ATOM 585 C C . ARG A 1 82 ? -12.704 0.748 -7.357 1.00 98.56 82 ARG A C 1
ATOM 587 O O . ARG A 1 82 ? -13.808 0.483 -7.829 1.00 98.56 82 ARG A O 1
ATOM 594 N N . TYR A 1 83 ? -12.265 0.223 -6.215 1.00 98.62 83 TYR A N 1
ATOM 595 C CA . TYR A 1 83 ? -13.024 -0.725 -5.413 1.00 98.62 83 TYR A CA 1
ATOM 596 C C . TYR A 1 83 ? -13.855 0.008 -4.362 1.00 98.62 83 TYR A C 1
ATOM 598 O O . TYR A 1 83 ? -13.343 0.790 -3.560 1.00 98.62 83 TYR A O 1
ATOM 606 N N . ARG A 1 84 ? -15.165 -0.254 -4.349 1.00 98.12 84 ARG A N 1
ATOM 607 C CA . ARG A 1 84 ? -16.071 0.320 -3.350 1.00 98.12 84 ARG A CA 1
ATOM 608 C C . ARG A 1 84 ? -15.621 -0.105 -1.951 1.00 98.12 84 ARG A C 1
ATOM 610 O O . ARG A 1 84 ? -15.454 -1.289 -1.702 1.00 98.12 84 ARG A O 1
ATOM 617 N N . GLY A 1 85 ? -15.469 0.864 -1.051 1.00 97.25 85 GLY A N 1
ATOM 618 C CA . GLY A 1 85 ? -14.998 0.630 0.319 1.00 97.25 85 GLY A CA 1
ATOM 619 C C . GLY A 1 85 ? -13.495 0.851 0.508 1.00 97.25 85 GLY A C 1
ATOM 620 O O . GLY A 1 85 ? -13.061 1.040 1.644 1.00 97.25 85 GLY A O 1
ATOM 621 N N . VAL A 1 86 ? -12.716 0.940 -0.575 1.00 98.81 86 VAL A N 1
ATOM 622 C CA . VAL A 1 86 ? -11.288 1.276 -0.520 1.00 98.81 86 VAL A CA 1
ATOM 623 C C . VAL A 1 86 ? -11.089 2.789 -0.559 1.00 98.81 86 VAL A C 1
ATOM 625 O O . VAL A 1 86 ? -11.703 3.498 -1.356 1.00 98.81 86 VAL A O 1
ATOM 628 N N . ARG A 1 87 ? -10.219 3.275 0.325 1.00 98.81 87 ARG A N 1
ATOM 629 C CA . ARG A 1 87 ? 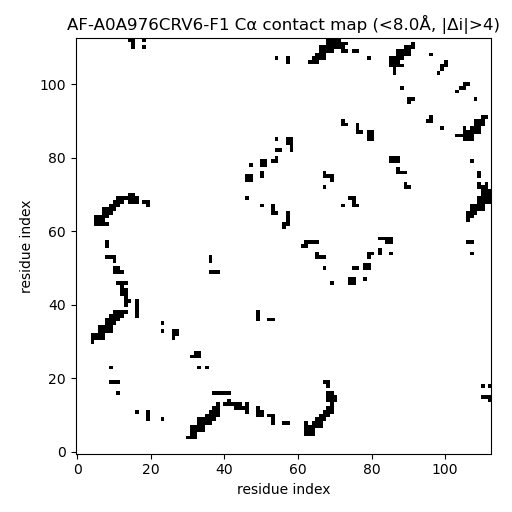-9.740 4.655 0.427 1.00 98.81 87 ARG A CA 1
ATOM 630 C C . ARG A 1 87 ? -8.218 4.603 0.454 1.00 98.81 87 ARG A C 1
ATOM 632 O O . ARG A 1 87 ? -7.605 4.466 1.515 1.00 98.81 87 ARG A O 1
ATOM 639 N N . ALA A 1 88 ? -7.631 4.622 -0.739 1.00 98.81 88 ALA A N 1
ATOM 640 C CA . ALA A 1 88 ? -6.195 4.530 -0.940 1.00 98.81 88 ALA A CA 1
ATOM 641 C C . ALA A 1 88 ? -5.559 5.918 -1.051 1.00 98.81 88 ALA A C 1
ATOM 643 O O . ALA A 1 88 ? -5.962 6.722 -1.896 1.00 98.81 88 ALA A O 1
ATOM 644 N N . ALA A 1 89 ? -4.538 6.174 -0.237 1.00 98.81 89 ALA A N 1
ATOM 645 C CA . ALA A 1 89 ? -3.812 7.438 -0.205 1.00 98.81 89 ALA A CA 1
ATOM 646 C C . ALA A 1 89 ? -2.364 7.247 -0.666 1.00 98.81 89 ALA A C 1
ATOM 648 O O . ALA A 1 89 ? -1.662 6.379 -0.152 1.00 98.81 89 ALA A O 1
ATOM 649 N N . ASN A 1 90 ? -1.913 8.060 -1.626 1.00 98.62 90 ASN A N 1
ATOM 650 C CA . ASN A 1 90 ? -0.500 8.134 -2.000 1.00 98.62 90 ASN A CA 1
ATOM 651 C C . ASN A 1 90 ? 0.222 9.092 -1.052 1.00 98.62 90 ASN A C 1
ATOM 653 O O . ASN A 1 90 ? -0.060 10.289 -1.082 1.00 98.62 90 ASN A O 1
ATOM 657 N N . VAL A 1 91 ? 1.109 8.555 -0.220 1.00 98.38 91 VAL A N 1
ATOM 658 C CA . VAL A 1 91 ? 1.682 9.239 0.943 1.00 98.38 91 VAL A CA 1
ATOM 659 C C . VAL A 1 91 ? 3.195 9.342 0.798 1.00 98.38 91 VAL A C 1
ATOM 661 O O . VAL A 1 91 ? 3.863 8.373 0.440 1.00 98.38 91 VAL A O 1
ATOM 664 N N . ARG A 1 92 ? 3.738 10.524 1.098 1.00 97.38 92 ARG A N 1
ATOM 665 C CA . ARG A 1 92 ? 5.167 10.850 0.975 1.00 97.38 92 ARG A CA 1
ATOM 666 C C . ARG A 1 92 ? 5.814 11.315 2.275 1.00 97.38 92 ARG A C 1
ATOM 668 O O . ARG A 1 92 ? 7.029 11.488 2.311 1.00 97.38 92 ARG A O 1
ATOM 675 N N . SER A 1 93 ? 5.034 11.522 3.333 1.00 98.00 93 SER A N 1
ATOM 676 C CA . SER A 1 93 ? 5.549 11.915 4.645 1.00 98.00 93 SER A CA 1
ATOM 677 C C . SER A 1 93 ? 4.744 11.294 5.788 1.00 98.00 93 SER A C 1
ATOM 679 O O . SER A 1 93 ? 3.631 10.798 5.601 1.00 98.00 93 SER A O 1
ATOM 681 N N . VAL A 1 94 ? 5.308 11.320 6.997 1.00 97.81 94 VAL A N 1
ATOM 682 C CA . VAL A 1 94 ? 4.642 10.812 8.210 1.00 97.81 94 VAL A CA 1
ATOM 683 C C . VAL A 1 94 ? 3.425 11.673 8.572 1.00 97.81 94 VAL A C 1
ATOM 685 O O . VAL A 1 94 ? 2.398 11.161 9.026 1.00 97.81 94 VAL A O 1
ATOM 688 N N . GLU A 1 95 ? 3.507 12.979 8.327 1.00 98.44 95 GLU A N 1
ATOM 689 C CA . GLU A 1 95 ? 2.412 13.926 8.538 1.00 98.44 95 GLU A CA 1
ATOM 690 C C . GLU A 1 95 ? 1.242 13.628 7.595 1.00 98.44 95 GLU A C 1
ATOM 692 O O . GLU A 1 95 ? 0.089 13.609 8.030 1.00 98.44 95 GLU A O 1
ATOM 697 N N . GLU A 1 96 ? 1.523 13.327 6.323 1.00 98.25 96 GLU A N 1
ATOM 698 C CA . GLU A 1 96 ? 0.505 12.887 5.365 1.00 98.25 96 GLU A CA 1
ATOM 699 C C . GLU A 1 96 ? -0.132 11.553 5.786 1.00 98.25 96 GLU A C 1
ATOM 701 O O . GLU A 1 96 ? -1.355 11.416 5.703 1.00 98.25 96 GLU A O 1
ATOM 706 N N . ALA A 1 97 ? 0.662 10.597 6.292 1.00 98.00 97 ALA A N 1
ATOM 707 C CA . ALA A 1 97 ? 0.160 9.314 6.795 1.00 98.00 97 ALA A CA 1
ATOM 708 C C . ALA A 1 97 ? -0.832 9.503 7.957 1.00 98.00 97 ALA A C 1
ATOM 710 O O . ALA A 1 97 ? -1.899 8.887 7.983 1.00 98.00 97 ALA A O 1
ATOM 711 N N . THR A 1 98 ? -0.497 10.397 8.889 1.00 98.31 98 THR A N 1
ATOM 712 C CA . THR A 1 98 ? -1.369 10.763 10.014 1.00 98.31 98 THR A CA 1
ATOM 713 C C . THR A 1 98 ? -2.642 11.443 9.508 1.00 98.31 98 THR A C 1
ATOM 715 O O . THR A 1 98 ? -3.749 10.981 9.780 1.00 98.31 98 THR A O 1
ATOM 718 N N . THR A 1 99 ? -2.487 12.477 8.677 1.00 98.50 99 THR A N 1
ATOM 719 C CA . THR A 1 99 ? -3.602 13.300 8.182 1.00 98.50 99 THR A CA 1
ATOM 720 C C . THR A 1 99 ? -4.609 12.466 7.395 1.00 98.50 99 THR A C 1
ATOM 722 O O . THR A 1 99 ? -5.818 12.608 7.576 1.00 98.50 99 THR A O 1
ATOM 725 N N . THR A 1 100 ? -4.138 11.565 6.527 1.00 98.44 100 THR A N 1
ATOM 726 C CA . THR A 1 100 ? -5.047 10.752 5.713 1.00 98.44 100 THR A CA 1
ATOM 727 C C . THR A 1 100 ? -5.827 9.739 6.549 1.00 98.44 100 THR A C 1
ATOM 729 O O . THR A 1 100 ? -6.996 9.468 6.268 1.00 98.44 100 THR A O 1
ATOM 732 N N . ARG A 1 101 ? -5.230 9.210 7.623 1.00 97.81 101 ARG A N 1
ATOM 733 C CA . ARG A 1 101 ? -5.946 8.342 8.559 1.00 97.81 101 ARG A CA 1
ATOM 734 C C . ARG A 1 101 ? -7.016 9.123 9.322 1.00 97.81 101 ARG A C 1
ATOM 736 O O . ARG A 1 101 ? -8.142 8.646 9.416 1.00 97.81 101 ARG A O 1
ATOM 743 N N . GLU A 1 102 ? -6.686 10.309 9.823 1.00 98.19 102 GLU A N 1
ATOM 744 C CA . GLU A 1 102 ? -7.592 11.136 10.629 1.00 98.19 102 GLU A CA 1
ATOM 745 C C . GLU A 1 102 ? -8.765 11.705 9.823 1.00 98.19 102 GLU A C 1
ATOM 747 O O . GLU A 1 102 ? -9.906 11.671 10.280 1.00 98.19 102 GLU A O 1
ATOM 752 N N . HIS A 1 103 ? -8.506 12.232 8.624 1.00 98.31 103 HIS A N 1
ATOM 753 C CA . HIS A 1 103 ? -9.511 12.971 7.855 1.00 98.31 103 HIS A CA 1
ATOM 754 C C . HIS A 1 103 ? -10.247 12.116 6.827 1.00 98.31 103 HIS A C 1
ATOM 756 O O . HIS A 1 103 ? -11.401 12.396 6.502 1.00 98.31 103 HIS A O 1
ATOM 762 N N . ASN A 1 104 ? -9.582 11.103 6.272 1.00 98.25 104 ASN A N 1
ATOM 763 C CA . ASN A 1 104 ? -10.140 10.294 5.192 1.00 98.25 104 ASN A CA 1
ATOM 764 C C . ASN A 1 104 ? -10.473 8.877 5.643 1.00 98.25 104 ASN A C 1
ATOM 766 O O . ASN A 1 104 ? -11.040 8.128 4.851 1.00 98.25 104 ASN A O 1
ATOM 770 N N . ASP A 1 105 ? -10.120 8.498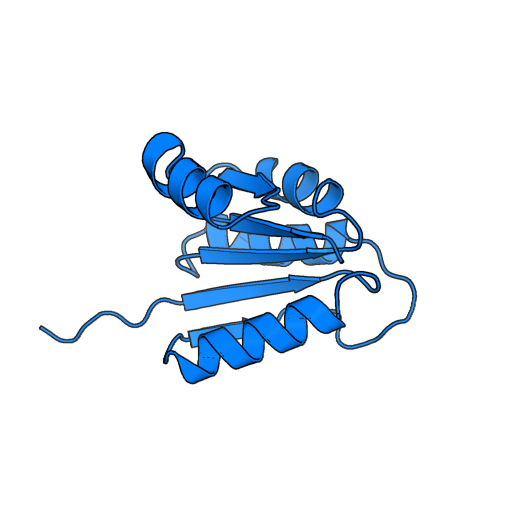 6.876 1.00 98.38 105 ASP A N 1
ATOM 771 C CA . ASP A 1 105 ? -10.252 7.124 7.349 1.00 98.38 105 ASP A CA 1
ATOM 772 C C . ASP A 1 105 ? -9.616 6.147 6.337 1.00 98.38 105 ASP A C 1
ATOM 774 O O . ASP A 1 105 ? -10.174 5.091 6.041 1.00 98.38 105 ASP A O 1
ATOM 778 N N . SER A 1 106 ? -8.481 6.535 5.734 1.00 98.75 106 SER A N 1
ATOM 779 C CA . SER A 1 106 ? -7.828 5.750 4.681 1.00 98.75 106 SER A CA 1
ATOM 780 C C . SER A 1 106 ? -7.482 4.354 5.187 1.00 98.75 106 SER A C 1
ATOM 782 O O . SER A 1 106 ? -7.025 4.190 6.324 1.00 98.75 106 SER A O 1
ATOM 784 N N . ASN A 1 107 ? -7.717 3.354 4.338 1.00 98.69 107 ASN A N 1
ATOM 785 C CA . ASN A 1 107 ? -7.493 1.940 4.644 1.00 98.69 107 ASN A CA 1
ATOM 786 C C . ASN A 1 107 ? -6.467 1.271 3.716 1.00 98.69 107 ASN A C 1
ATOM 788 O O . ASN A 1 107 ? -6.118 0.111 3.928 1.00 98.69 107 ASN A O 1
ATOM 792 N N . VAL A 1 108 ? -5.936 2.006 2.731 1.00 98.88 108 VAL A N 1
ATOM 793 C CA . VAL A 1 108 ? -4.797 1.571 1.916 1.00 98.88 108 VAL A CA 1
ATOM 794 C C . VAL A 1 108 ? -3.743 2.677 1.840 1.00 98.88 108 VAL A C 1
ATOM 796 O O . VAL A 1 108 ? -4.032 3.801 1.430 1.00 98.88 108 VAL A O 1
ATOM 799 N N . LEU A 1 109 ? -2.504 2.350 2.201 1.00 98.75 109 LEU A N 1
ATOM 800 C CA . LEU A 1 109 ? -1.339 3.225 2.072 1.00 98.75 109 LEU A CA 1
ATOM 801 C C . LEU A 1 109 ? -0.606 2.916 0.762 1.00 98.75 109 LEU A C 1
ATOM 803 O O . LEU A 1 109 ? -0.250 1.768 0.522 1.00 98.75 109 LEU A O 1
ATOM 807 N N . CYS A 1 110 ? -0.364 3.915 -0.084 1.00 98.81 110 CYS A N 1
ATOM 808 C CA . CYS A 1 110 ? 0.421 3.767 -1.310 1.00 98.81 110 CYS A CA 1
ATOM 809 C C . CYS A 1 110 ? 1.748 4.526 -1.190 1.00 98.81 110 CYS A C 1
ATOM 811 O O . CYS A 1 110 ? 1.739 5.712 -0.862 1.00 98.81 110 CYS A O 1
ATOM 813 N N . LEU A 1 111 ? 2.861 3.851 -1.480 1.00 98.44 111 LEU A N 1
ATOM 814 C CA . LEU A 1 111 ? 4.226 4.369 -1.354 1.00 98.44 111 LEU A CA 1
ATOM 815 C C . LEU A 1 111 ? 4.969 4.330 -2.701 1.00 98.44 111 LEU A C 1
ATOM 817 O O . LEU A 1 111 ? 4.732 3.450 -3.536 1.00 98.44 111 LEU A O 1
ATOM 821 N N . GLY A 1 112 ? 5.858 5.306 -2.897 1.00 95.94 112 GLY A N 1
ATOM 822 C CA . GLY A 1 112 ? 6.797 5.395 -4.019 1.00 95.94 112 GLY A CA 1
ATOM 823 C C . GLY A 1 112 ? 8.230 5.055 -3.595 1.00 95.94 112 GLY A C 1
ATOM 824 O O . GLY A 1 112 ? 8.582 5.361 -2.456 1.00 95.94 112 GLY A O 1
ATOM 825 N N . ALA A 1 113 ? 9.005 4.440 -4.498 1.00 88.81 113 ALA A N 1
ATOM 826 C CA . ALA A 1 113 ? 10.442 4.152 -4.365 1.00 88.81 113 ALA A CA 1
ATOM 827 C C . ALA A 1 113 ? 11.328 5.401 -4.311 1.00 88.81 113 ALA A C 1
ATOM 829 O O . ALA A 1 113 ? 11.018 6.376 -5.036 1.00 88.81 113 ALA A O 1
#

Sequence (113 aa):
MSEKTLRVAVGADHGGVEIKDAVVTALKSAGYEVTDFGTHAHESVNYADYGNKVAVVVADETVDFGVLCCTSGVGMAITANRYRGVRAANVRSVEEATTTREHNDSNVLCLGA

Nearest PDB structures (foldseek):
  3he8-assembly1_A  TM=9.923E-01  e=2.134E-14  Acetivibrio thermocellus ATCC 27405
  1o1x-assembly1_A  TM=9.752E-01  e=8.057E-14  Thermotoga maritima
  2vvr-assembly1_A  TM=9.738E-01  e=1.227E-12  Escherichia coli K-12
  1nn4-assembly1_A  TM=9.674E-01  e=8.999E-12  Escherichia coli
  4lfk-assembly1_B  TM=9.763E-01  e=2.974E-11  Lacticaseibacillus rhamnosus Lc 705